Protein AF-A0A1I5PXJ2-F1 (afdb_monomer_lite)

Radius of gyration: 26.62 Å; chains: 1; bounding box: 70×43×69 Å

Foldseek 3Di:
DVVVVVVVCVVVVLLVVLLVLLVVLCVVVVHDSVQFASVVSSVLVVVLVVVVVPDDPVCVVVSSVVSSVVSVVRGHPDDDPDDDDPDDDDPDDDPDDDDDDPPPPDDD

Secondary structure (DSSP, 8-state):
-HHHHHHHHHHHHHHHHHHHHHHHHHHHTTS-GGGB-HHHHHHHHHHHHHHHTTS-GGGHHHHHHHHHHHGGGGBPPPPP--------PPPPPPSS------------

pLDDT: mean 88.97, std 10.82, range [47.06, 97.5]

Structure (mmCIF, N/CA/C/O backbone):
data_AF-A0A1I5PXJ2-F1
#
_entry.id   AF-A0A1I5PXJ2-F1
#
loop_
_atom_site.group_PDB
_atom_site.id
_atom_site.type_symbol
_atom_site.label_atom_id
_atom_site.label_alt_id
_atom_site.label_comp_id
_atom_site.label_asym_id
_atom_site.label_entity_id
_atom_site.label_seq_id
_atom_site.pdbx_PDB_ins_code
_atom_site.Cartn_x
_atom_site.Cartn_y
_atom_site.Cartn_z
_atom_site.occupancy
_atom_site.B_iso_or_equiv
_atom_site.auth_seq_id
_atom_site.auth_comp_id
_atom_site.auth_asym_id
_atom_site.auth_atom_id
_atom_site.pdbx_PDB_model_num
ATOM 1 N N . SER A 1 1 ? 0.646 29.861 -8.001 1.00 77.25 1 SER A N 1
ATOM 2 C CA . SER A 1 1 ? -0.508 28.944 -8.111 1.00 77.25 1 SER A CA 1
ATOM 3 C C . SER A 1 1 ? -0.117 27.644 -8.800 1.00 77.25 1 SER A C 1
ATOM 5 O O . SER A 1 1 ? -0.444 26.596 -8.269 1.00 77.25 1 SER A O 1
ATOM 7 N N . GLU A 1 2 ? 0.619 27.682 -9.915 1.00 86.31 2 GLU A N 1
ATOM 8 C CA . GLU A 1 2 ? 1.012 26.493 -10.696 1.00 86.31 2 GLU A CA 1
ATOM 9 C C . GLU A 1 2 ? 1.850 25.454 -9.922 1.00 86.31 2 GLU A C 1
ATOM 11 O O . GLU A 1 2 ? 1.515 24.272 -9.942 1.00 86.31 2 GLU A O 1
ATOM 16 N N . GLY A 1 3 ? 2.843 25.883 -9.131 1.00 92.94 3 GLY A N 1
ATOM 17 C CA . GLY A 1 3 ? 3.653 24.966 -8.308 1.00 92.94 3 GLY A CA 1
ATOM 18 C C . GLY A 1 3 ? 2.847 24.165 -7.273 1.00 92.94 3 GLY A C 1
ATOM 19 O O . GLY A 1 3 ? 3.102 22.983 -7.076 1.00 92.94 3 GLY A O 1
ATOM 20 N N . ILE A 1 4 ? 1.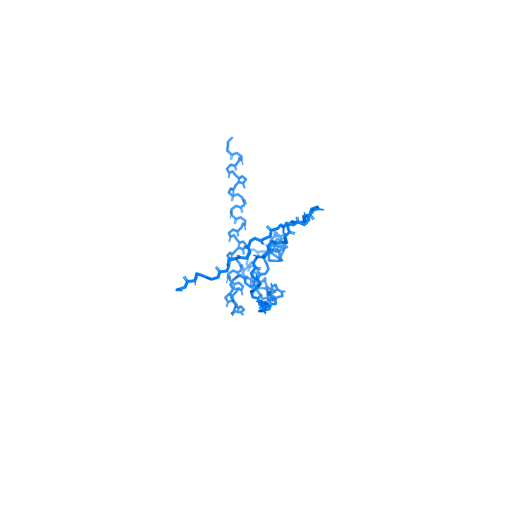799 24.759 -6.688 1.00 95.38 4 ILE A N 1
ATOM 21 C CA . ILE A 1 4 ? 0.916 24.067 -5.729 1.00 95.38 4 ILE A CA 1
ATOM 22 C C . ILE A 1 4 ? 0.171 22.920 -6.420 1.00 95.38 4 ILE A C 1
ATOM 24 O O . ILE A 1 4 ? 0.040 21.831 -5.864 1.00 95.38 4 ILE A O 1
ATOM 28 N N . TYR A 1 5 ? -0.307 23.144 -7.648 1.00 96.56 5 TYR A N 1
ATOM 29 C CA . TYR A 1 5 ? -0.953 22.089 -8.423 1.00 96.56 5 TYR A CA 1
ATOM 30 C C . TYR A 1 5 ? 0.034 20.981 -8.774 1.00 96.56 5 TYR A C 1
ATOM 32 O O . TYR A 1 5 ? -0.313 19.810 -8.645 1.00 96.56 5 TYR A O 1
ATOM 40 N N . GLN A 1 6 ? 1.259 21.328 -9.172 1.00 96.69 6 GLN A N 1
ATOM 41 C CA . GLN A 1 6 ? 2.295 20.343 -9.477 1.00 96.69 6 GLN A CA 1
ATOM 42 C C . GLN A 1 6 ? 2.608 19.452 -8.266 1.00 96.69 6 GLN A C 1
ATOM 44 O O . GLN A 1 6 ? 2.641 18.229 -8.403 1.00 96.69 6 GLN A O 1
ATOM 49 N N . GLU A 1 7 ? 2.783 20.040 -7.081 1.00 96.62 7 GLU A N 1
ATOM 50 C CA . GLU A 1 7 ? 3.014 19.292 -5.840 1.00 96.62 7 GLU A CA 1
ATOM 51 C C . GLU A 1 7 ? 1.838 18.365 -5.511 1.00 96.62 7 GLU A C 1
ATOM 53 O O . GLU A 1 7 ? 2.032 17.177 -5.235 1.00 96.62 7 GLU A O 1
ATOM 58 N N . LEU A 1 8 ? 0.605 18.874 -5.610 1.00 97.38 8 LEU A N 1
ATOM 59 C CA . LEU A 1 8 ? -0.599 18.087 -5.355 1.00 97.38 8 LEU A CA 1
ATOM 60 C C . LEU A 1 8 ? -0.720 16.905 -6.325 1.00 97.38 8 LEU A C 1
ATOM 62 O O . LEU A 1 8 ? -0.983 15.776 -5.903 1.00 97.38 8 LEU A O 1
ATOM 66 N N . TRP A 1 9 ? -0.490 17.141 -7.617 1.00 97.25 9 TRP A N 1
ATOM 67 C CA . TRP A 1 9 ? -0.491 16.091 -8.632 1.00 97.25 9 TRP A CA 1
ATOM 68 C C . TRP A 1 9 ? 0.623 15.076 -8.404 1.00 97.25 9 TRP A C 1
ATOM 70 O O . TRP A 1 9 ? 0.380 13.879 -8.557 1.00 97.25 9 TRP A O 1
ATOM 80 N N . GLY A 1 10 ? 1.811 15.512 -7.982 1.00 96.31 10 GLY A N 1
ATOM 81 C CA . GLY A 1 10 ? 2.911 14.620 -7.624 1.00 96.31 10 GLY A CA 1
ATOM 82 C C . GLY A 1 10 ? 2.534 13.668 -6.488 1.00 96.31 10 GLY A C 1
ATOM 83 O O . GLY A 1 10 ? 2.731 12.454 -6.601 1.00 96.31 10 GLY A O 1
ATOM 84 N N . ILE A 1 11 ? 1.909 14.192 -5.428 1.00 96.50 11 ILE A N 1
ATOM 85 C CA . ILE A 1 11 ? 1.444 13.396 -4.281 1.00 96.50 11 ILE A CA 1
ATOM 86 C C . ILE A 1 11 ? 0.346 12.415 -4.705 1.00 96.50 11 ILE A C 1
ATOM 88 O O . ILE A 1 11 ? 0.432 11.222 -4.400 1.00 96.50 11 ILE A O 1
ATOM 92 N N . LEU A 1 12 ? -0.672 12.891 -5.430 1.00 97.50 12 LEU A N 1
ATOM 93 C CA . LEU A 1 12 ? -1.788 12.057 -5.885 1.00 97.50 12 LEU A CA 1
ATOM 94 C C . LEU A 1 12 ? -1.317 10.940 -6.820 1.00 97.50 12 LEU A C 1
ATOM 96 O O . LEU A 1 12 ? -1.725 9.789 -6.669 1.00 97.50 12 LEU A O 1
ATOM 100 N N . THR A 1 13 ? -0.419 11.261 -7.750 1.00 96.81 13 THR A N 1
ATOM 101 C CA . THR A 1 13 ? 0.150 10.291 -8.691 1.00 96.81 13 THR A CA 1
ATOM 102 C C . THR A 1 13 ? 0.958 9.233 -7.949 1.00 96.81 13 THR A C 1
ATOM 104 O O . THR A 1 13 ? 0.729 8.041 -8.145 1.00 96.81 13 THR A O 1
ATOM 107 N N . SER A 1 14 ? 1.832 9.651 -7.029 1.00 96.06 14 SER A N 1
ATOM 108 C CA . SER A 1 14 ? 2.646 8.732 -6.224 1.00 96.06 14 SER A CA 1
ATOM 109 C C . SER A 1 14 ? 1.779 7.788 -5.388 1.00 96.06 14 SER A C 1
ATOM 111 O O . SER A 1 14 ? 1.994 6.576 -5.388 1.00 96.06 14 SER A O 1
ATOM 113 N N . TYR A 1 15 ? 0.745 8.319 -4.726 1.00 96.69 15 TYR A N 1
ATOM 114 C CA . TYR A 1 15 ? -0.212 7.512 -3.970 1.00 96.69 15 TYR A CA 1
ATOM 115 C C . TYR A 1 15 ? -0.916 6.479 -4.859 1.00 96.69 15 TYR A C 1
ATOM 117 O O . TYR A 1 15 ? -1.001 5.305 -4.491 1.00 96.69 15 TYR A O 1
ATOM 125 N N . ASN A 1 16 ? -1.391 6.898 -6.034 1.00 96.75 16 ASN A N 1
ATOM 126 C CA . ASN A 1 16 ? -2.103 6.022 -6.959 1.00 96.75 16 ASN A CA 1
ATOM 127 C C . ASN A 1 16 ? -1.205 4.910 -7.509 1.00 96.75 16 ASN A C 1
ATOM 129 O O . ASN A 1 16 ? -1.650 3.766 -7.574 1.00 96.75 16 ASN A O 1
ATOM 133 N N . ILE A 1 17 ? 0.058 5.209 -7.829 1.00 95.75 17 ILE A N 1
ATOM 134 C CA . ILE A 1 17 ? 1.042 4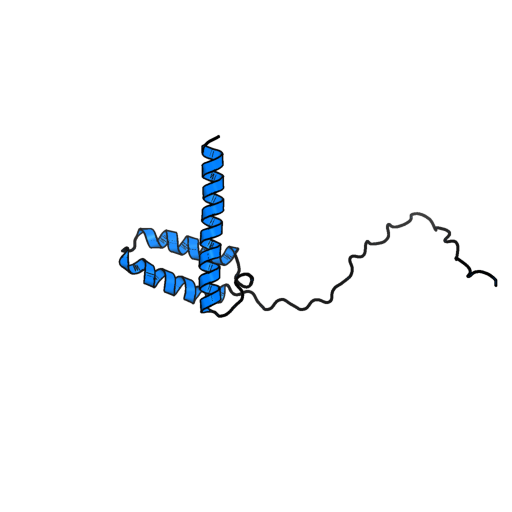.208 -8.268 1.00 95.75 17 ILE A CA 1
ATOM 135 C C . ILE A 1 17 ? 1.247 3.148 -7.183 1.00 95.75 17 ILE A C 1
ATOM 137 O O . ILE A 1 17 ? 1.116 1.954 -7.452 1.00 95.75 17 ILE A O 1
ATOM 141 N N . VAL A 1 18 ? 1.492 3.574 -5.939 1.00 96.06 18 VAL A N 1
ATOM 142 C CA . VAL A 1 18 ? 1.674 2.640 -4.818 1.00 96.06 18 VAL A CA 1
ATOM 143 C C . VAL A 1 18 ? 0.427 1.779 -4.625 1.00 96.06 18 VAL A C 1
ATOM 145 O O . VAL A 1 18 ? 0.531 0.565 -4.459 1.00 96.06 18 VAL A O 1
ATOM 148 N N . ARG A 1 19 ? -0.770 2.372 -4.693 1.00 96.62 19 ARG A N 1
ATOM 149 C CA . ARG A 1 19 ? -2.032 1.629 -4.557 1.00 96.62 19 ARG A CA 1
ATOM 150 C C . ARG A 1 19 ? -2.275 0.641 -5.691 1.00 96.62 19 ARG A C 1
ATOM 152 O O . ARG A 1 19 ? -2.781 -0.449 -5.422 1.00 96.62 19 ARG A O 1
ATOM 159 N N . LEU A 1 20 ? -1.914 0.996 -6.919 1.00 96.19 20 LEU A N 1
ATOM 160 C CA . LEU A 1 20 ? -2.026 0.117 -8.078 1.00 96.19 20 LEU A CA 1
ATOM 161 C C . LEU A 1 20 ? -1.114 -1.104 -7.926 1.00 96.19 20 LEU A C 1
ATOM 163 O O . LEU A 1 20 ? -1.577 -2.234 -8.088 1.00 96.19 20 LEU A O 1
ATOM 167 N N . GLU A 1 21 ? 0.142 -0.903 -7.525 1.00 95.12 21 GLU A N 1
ATOM 168 C CA . GLU A 1 21 ? 1.067 -2.018 -7.299 1.00 95.12 21 GLU A CA 1
ATOM 169 C C . GLU A 1 21 ? 0.664 -2.874 -6.096 1.00 95.12 21 GLU A C 1
ATOM 171 O O . GLU A 1 21 ? 0.693 -4.101 -6.176 1.00 95.12 21 GLU A O 1
ATOM 176 N N . MET A 1 22 ? 0.171 -2.270 -5.010 1.00 96.94 22 MET A N 1
ATOM 177 C CA . MET A 1 22 ? -0.412 -3.032 -3.901 1.00 96.94 22 MET A CA 1
ATOM 178 C C . MET A 1 22 ? -1.600 -3.891 -4.358 1.00 96.94 22 MET A C 1
ATOM 180 O O . MET A 1 22 ? -1.735 -5.026 -3.909 1.00 96.94 22 MET A O 1
ATOM 184 N N . ALA A 1 23 ? -2.460 -3.391 -5.250 1.00 96.62 23 ALA A N 1
ATOM 185 C CA . ALA A 1 23 ? -3.571 -4.174 -5.791 1.00 96.62 23 ALA A CA 1
ATOM 186 C C . ALA A 1 23 ? -3.081 -5.345 -6.663 1.00 96.62 23 ALA A C 1
ATOM 188 O O . ALA A 1 23 ? -3.638 -6.442 -6.581 1.00 96.62 23 ALA A O 1
ATOM 189 N N . ALA A 1 24 ? -2.015 -5.145 -7.444 1.00 95.44 24 ALA A N 1
ATOM 190 C CA . ALA A 1 24 ? -1.380 -6.210 -8.217 1.00 95.44 24 ALA A CA 1
ATOM 191 C C . ALA A 1 24 ? -0.766 -7.289 -7.307 1.00 95.44 24 ALA A C 1
ATOM 193 O O . ALA A 1 24 ? -1.066 -8.471 -7.474 1.00 95.44 24 ALA A O 1
ATOM 194 N N . MET A 1 25 ? -0.003 -6.884 -6.285 1.00 96.31 25 MET A N 1
ATOM 195 C CA . MET A 1 25 ? 0.541 -7.784 -5.257 1.00 96.31 25 MET A CA 1
ATOM 196 C C . MET A 1 25 ? -0.568 -8.562 -4.542 1.00 96.31 25 MET A C 1
ATOM 198 O O . MET A 1 25 ? -0.468 -9.767 -4.330 1.00 96.31 25 MET A O 1
ATOM 202 N N . ALA A 1 26 ? -1.653 -7.881 -4.179 1.00 96.31 26 ALA A N 1
ATOM 203 C CA . ALA A 1 26 ? -2.790 -8.487 -3.501 1.00 96.31 26 ALA A CA 1
ATOM 204 C C . ALA A 1 26 ? -3.475 -9.554 -4.363 1.00 96.31 26 ALA A C 1
ATOM 206 O O . ALA A 1 26 ? -3.805 -10.631 -3.861 1.00 96.31 26 ALA A O 1
ATOM 207 N N . LYS A 1 27 ? -3.629 -9.286 -5.665 1.00 95.75 27 LYS A N 1
ATOM 208 C CA . LYS A 1 27 ? -4.155 -10.251 -6.636 1.00 95.75 27 LYS A CA 1
ATOM 209 C C . LYS A 1 27 ? -3.256 -11.483 -6.752 1.00 95.75 27 LYS A C 1
ATOM 211 O O . LYS A 1 27 ? -3.765 -12.600 -6.770 1.00 95.75 27 LYS A O 1
ATOM 216 N N . GLU A 1 28 ? -1.943 -11.283 -6.798 1.00 95.38 28 GLU A N 1
ATOM 217 C CA . GLU A 1 28 ? -0.957 -12.362 -6.906 1.00 95.38 28 GLU A CA 1
ATOM 218 C C . GLU A 1 28 ? -0.935 -13.257 -5.658 1.00 95.38 28 GLU A C 1
ATOM 220 O O . GLU A 1 28 ? -0.992 -14.482 -5.764 1.00 95.38 28 GLU A O 1
ATOM 225 N N . HIS A 1 29 ? -0.974 -12.651 -4.468 1.00 95.56 29 HIS A N 1
ATOM 226 C CA . HIS A 1 29 ? -0.965 -13.370 -3.186 1.00 95.56 29 HIS A CA 1
ATOM 227 C C . HIS A 1 29 ? -2.358 -13.756 -2.668 1.00 95.56 29 HIS A C 1
ATOM 229 O O . HIS A 1 29 ? -2.471 -14.296 -1.569 1.00 95.56 29 HIS A O 1
ATOM 235 N N . LYS A 1 30 ? -3.421 -13.502 -3.444 1.00 95.62 30 LYS A N 1
ATOM 236 C CA . LYS A 1 30 ? -4.826 -13.804 -3.104 1.00 95.62 30 LYS A CA 1
ATOM 237 C C . LYS A 1 30 ? -5.264 -13.231 -1.747 1.00 95.62 30 LYS A C 1
ATOM 239 O O . LYS A 1 30 ? -5.975 -13.882 -0.981 1.00 95.62 30 LYS A O 1
ATOM 244 N N . VAL A 1 31 ? -4.847 -12.003 -1.449 1.00 95.31 31 VAL A N 1
ATOM 245 C CA . VAL A 1 31 ? -5.246 -11.256 -0.245 1.00 95.31 31 VAL A CA 1
ATOM 246 C C . VAL A 1 31 ? -6.040 -10.010 -0.623 1.00 95.31 31 VAL A C 1
ATOM 248 O O . VAL A 1 31 ? -5.988 -9.538 -1.752 1.00 95.31 31 VAL A O 1
ATOM 251 N N . GLU A 1 32 ? -6.783 -9.446 0.325 1.00 92.62 32 GLU A N 1
ATOM 252 C CA . GLU A 1 32 ? -7.437 -8.152 0.118 1.00 92.62 32 GLU A CA 1
ATOM 253 C C . GLU A 1 32 ? -6.371 -7.029 0.026 1.00 92.62 32 GLU A C 1
ATOM 255 O O . GLU A 1 32 ? -5.436 -7.024 0.829 1.00 92.62 32 GLU A O 1
ATOM 260 N N . PRO A 1 33 ? -6.494 -6.039 -0.883 1.00 88.31 33 PRO A N 1
ATOM 261 C CA . PRO A 1 33 ? -5.494 -4.972 -1.057 1.00 88.31 33 PRO A CA 1
ATOM 262 C C . PRO A 1 33 ? -5.184 -4.157 0.206 1.00 88.31 33 PRO A C 1
ATOM 264 O O . PRO A 1 33 ? -4.072 -3.663 0.386 1.00 88.31 33 PRO A O 1
ATOM 267 N N . LEU A 1 34 ? -6.149 -4.049 1.123 1.00 92.88 34 LEU A N 1
ATOM 268 C CA . LEU A 1 34 ? -5.989 -3.376 2.418 1.00 92.88 34 LEU A CA 1
ATOM 269 C C . LEU A 1 34 ? -5.169 -4.187 3.435 1.00 92.88 34 LEU A C 1
ATOM 271 O O . LEU A 1 34 ? -4.911 -3.722 4.546 1.00 92.88 34 LEU A O 1
ATOM 275 N N . ARG A 1 35 ? -4.763 -5.408 3.077 1.00 95.19 35 ARG A N 1
ATOM 276 C CA . ARG A 1 35 ? -3.975 -6.316 3.918 1.00 95.19 35 ARG A CA 1
ATOM 277 C C . ARG A 1 35 ? -2.481 -6.222 3.644 1.00 95.19 35 ARG A C 1
ATOM 279 O O . ARG A 1 35 ? -1.731 -6.964 4.263 1.00 95.19 35 ARG A O 1
ATOM 286 N N . ILE A 1 36 ? -2.044 -5.316 2.776 1.00 96.31 36 ILE A N 1
ATOM 287 C CA . ILE A 1 36 ? -0.631 -5.034 2.514 1.00 96.31 36 ILE A CA 1
ATOM 288 C C . ILE A 1 36 ? -0.250 -3.730 3.223 1.00 96.31 36 ILE A C 1
ATOM 290 O O . ILE A 1 36 ? -1.004 -2.756 3.202 1.00 96.31 36 ILE A O 1
ATOM 294 N N . SER A 1 37 ? 0.914 -3.705 3.877 1.00 96.44 37 SER A N 1
ATOM 295 C CA . SER A 1 37 ? 1.440 -2.494 4.517 1.00 96.44 37 SER A CA 1
ATOM 296 C C . SER A 1 37 ? 1.763 -1.423 3.474 1.00 96.44 37 SER A C 1
ATOM 298 O O . SER A 1 37 ? 2.650 -1.620 2.647 1.00 96.44 37 SER A O 1
ATOM 300 N N . PHE A 1 38 ? 1.086 -0.273 3.544 1.00 96.50 38 PHE A N 1
ATOM 301 C CA . PHE A 1 38 ? 1.321 0.842 2.620 1.00 96.50 38 PHE A CA 1
ATOM 302 C C . PHE A 1 38 ? 2.752 1.388 2.717 1.00 96.50 38 PHE A C 1
ATOM 304 O O . PHE A 1 38 ? 3.410 1.541 1.696 1.00 96.50 38 PHE A O 1
ATOM 311 N N . LEU A 1 39 ? 3.257 1.638 3.932 1.00 96.88 39 LEU A N 1
ATOM 312 C CA . LEU A 1 39 ? 4.602 2.196 4.128 1.00 96.88 39 LEU A CA 1
ATOM 313 C C . LEU A 1 39 ? 5.692 1.259 3.604 1.00 96.88 39 LEU A C 1
ATOM 315 O O . LEU A 1 39 ? 6.589 1.694 2.893 1.00 96.88 39 LEU A O 1
ATOM 319 N N . ASN A 1 40 ? 5.593 -0.039 3.899 1.00 96.81 40 ASN A N 1
ATOM 320 C CA . ASN A 1 40 ? 6.613 -0.976 3.435 1.00 96.81 40 ASN A CA 1
ATOM 321 C C . ASN A 1 40 ? 6.516 -1.218 1.918 1.00 96.81 40 ASN A C 1
ATOM 323 O O . ASN A 1 40 ? 7.535 -1.473 1.285 1.00 96.81 40 ASN A O 1
ATOM 327 N N . ALA A 1 41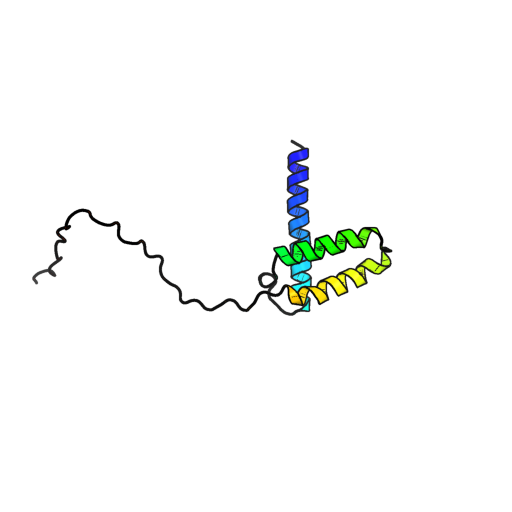 ? 5.316 -1.127 1.329 1.00 96.56 41 ALA A N 1
ATOM 328 C CA . ALA A 1 41 ? 5.144 -1.162 -0.124 1.00 96.56 41 ALA A CA 1
ATOM 329 C C . ALA A 1 41 ? 5.743 0.081 -0.793 1.00 96.56 41 ALA A C 1
ATOM 331 O O . ALA A 1 41 ? 6.431 -0.057 -1.798 1.00 96.56 41 ALA A O 1
ATOM 332 N N . LEU A 1 42 ? 5.544 1.269 -0.212 1.00 96.69 42 LEU A N 1
ATOM 333 C CA . LEU A 1 42 ? 6.160 2.510 -0.679 1.00 96.69 42 LEU A CA 1
ATOM 334 C C . LEU A 1 42 ? 7.688 2.394 -0.712 1.00 96.69 42 LEU A C 1
ATOM 336 O O . LEU A 1 42 ? 8.275 2.670 -1.752 1.00 96.69 42 LEU A O 1
ATOM 340 N N . TYR A 1 43 ? 8.319 1.941 0.377 1.00 96.12 43 TYR A N 1
ATOM 341 C CA . TYR A 1 43 ? 9.776 1.760 0.410 1.00 96.12 43 TYR A CA 1
ATOM 342 C C . TYR A 1 43 ? 10.258 0.735 -0.617 1.00 96.12 43 TYR A C 1
ATOM 344 O O . TYR A 1 43 ? 11.210 0.994 -1.341 1.00 96.12 43 TYR A O 1
ATOM 352 N N . LEU A 1 44 ? 9.554 -0.393 -0.748 1.00 95.38 44 LEU A N 1
ATOM 353 C CA . LEU A 1 44 ? 9.902 -1.416 -1.731 1.00 95.38 44 LEU A CA 1
ATOM 354 C C . LEU A 1 44 ? 9.829 -0.890 -3.179 1.00 95.38 44 LEU A C 1
ATOM 356 O O . LEU A 1 44 ? 10.699 -1.200 -3.986 1.00 95.38 44 LEU A O 1
ATOM 360 N N . ILE A 1 45 ? 8.808 -0.095 -3.509 1.00 94.25 45 ILE A N 1
ATOM 361 C CA . ILE A 1 45 ? 8.649 0.518 -4.839 1.00 94.25 45 ILE A CA 1
ATOM 362 C C . ILE A 1 45 ? 9.701 1.609 -5.068 1.00 94.25 45 ILE A C 1
ATOM 364 O O . ILE A 1 45 ? 10.254 1.712 -6.160 1.00 94.25 45 ILE A O 1
ATOM 368 N N . GLN A 1 46 ? 9.995 2.412 -4.044 1.00 94.19 46 GLN A N 1
ATOM 369 C CA . GLN A 1 46 ? 11.022 3.448 -4.111 1.00 94.19 46 GLN A CA 1
ATOM 370 C C . GLN A 1 46 ? 12.405 2.849 -4.386 1.00 94.19 46 GLN A C 1
ATOM 372 O O . GLN A 1 46 ? 13.103 3.336 -5.275 1.00 94.19 46 GLN A O 1
ATOM 377 N N . ASP A 1 47 ? 12.772 1.777 -3.678 1.00 92.31 47 ASP A N 1
ATOM 378 C CA . ASP A 1 47 ? 14.020 1.048 -3.918 1.00 92.31 47 ASP A CA 1
ATOM 379 C C . ASP A 1 47 ? 14.095 0.569 -5.373 1.00 92.31 47 ASP A C 1
ATOM 381 O O . ASP A 1 47 ? 15.112 0.746 -6.044 1.00 92.31 47 ASP A O 1
ATOM 385 N N . GLU A 1 48 ? 12.999 0.022 -5.901 1.00 91.88 48 GLU A N 1
ATOM 386 C CA . GLU A 1 48 ? 12.943 -0.447 -7.284 1.00 91.88 48 GLU A CA 1
ATOM 387 C C . GLU A 1 48 ? 13.153 0.684 -8.297 1.00 91.88 48 GLU A C 1
ATOM 389 O O . GLU A 1 48 ? 13.866 0.498 -9.281 1.00 91.88 48 GLU A O 1
ATOM 394 N N . PHE A 1 49 ? 12.603 1.875 -8.047 1.00 89.19 49 PHE A N 1
ATOM 395 C CA . PHE A 1 49 ? 12.824 3.047 -8.901 1.00 89.19 49 PHE A CA 1
ATOM 396 C C . PHE A 1 49 ? 14.275 3.524 -8.892 1.00 89.19 49 PHE A C 1
ATOM 398 O O . PHE A 1 49 ? 14.798 3.884 -9.949 1.00 89.19 49 PHE A O 1
ATOM 405 N N . ILE A 1 50 ? 14.942 3.484 -7.736 1.00 90.56 50 ILE A N 1
ATOM 406 C CA . ILE A 1 50 ? 16.366 3.828 -7.633 1.00 90.56 50 ILE A CA 1
ATOM 407 C C . ILE A 1 50 ? 17.184 2.894 -8.534 1.00 90.56 50 ILE A C 1
ATOM 409 O O . ILE A 1 50 ? 17.981 3.360 -9.354 1.00 90.56 50 ILE A O 1
ATOM 413 N N . TRP A 1 51 ? 16.929 1.585 -8.457 1.00 87.12 51 TRP A N 1
ATOM 414 C CA . TRP A 1 51 ? 17.637 0.592 -9.267 1.00 87.12 51 TRP A CA 1
ATOM 415 C C . TRP A 1 51 ? 17.217 0.563 -10.740 1.00 87.12 51 TRP A C 1
ATOM 417 O O . TRP A 1 51 ? 18.013 0.148 -11.583 1.00 87.12 51 TRP A O 1
ATOM 427 N N . ALA A 1 52 ? 15.996 0.986 -11.071 1.00 87.12 52 ALA A N 1
ATOM 428 C CA . ALA A 1 52 ? 15.481 0.981 -12.439 1.00 87.12 52 ALA A CA 1
ATOM 429 C C . ALA A 1 52 ? 16.258 1.924 -13.369 1.00 87.12 52 ALA A C 1
ATOM 431 O O . ALA A 1 52 ? 16.391 1.622 -14.553 1.00 87.12 52 ALA A O 1
ATOM 432 N N . SER A 1 53 ? 16.816 3.017 -12.838 1.00 83.00 53 SER A N 1
ATOM 433 C CA . SER A 1 53 ? 17.576 4.012 -13.612 1.00 83.00 53 SER A CA 1
ATOM 434 C C . SER A 1 53 ? 18.782 3.434 -14.369 1.00 83.00 53 SER A C 1
ATOM 436 O O . SER A 1 53 ? 19.123 3.924 -15.442 1.00 83.00 53 SER A O 1
ATOM 438 N N . GLY A 1 54 ? 19.403 2.374 -13.842 1.00 84.75 54 GLY A N 1
ATOM 439 C CA . GLY A 1 54 ? 20.567 1.718 -14.446 1.00 84.75 54 GLY A CA 1
ATOM 440 C C . GLY A 1 54 ? 20.251 0.474 -15.282 1.00 84.75 54 GLY A C 1
ATOM 441 O O . GLY A 1 54 ? 21.175 -0.174 -15.771 1.00 84.75 54 GLY A O 1
ATOM 442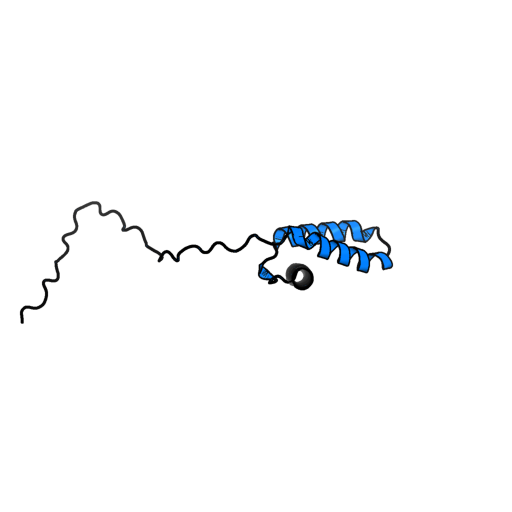 N N . ARG A 1 55 ? 18.976 0.084 -15.419 1.00 86.44 55 ARG A N 1
ATOM 443 C CA . ARG A 1 55 ? 18.579 -1.159 -16.104 1.00 86.44 55 ARG A CA 1
ATOM 444 C C . ARG A 1 55 ? 18.115 -0.893 -17.531 1.00 86.44 55 ARG A C 1
ATOM 446 O O . ARG A 1 55 ? 17.583 0.166 -17.848 1.00 86.44 55 ARG A O 1
ATOM 453 N N . SER A 1 56 ? 18.263 -1.897 -18.396 1.00 89.19 56 SER A N 1
ATOM 454 C CA . SER A 1 56 ? 17.664 -1.838 -19.729 1.00 89.19 56 SER A CA 1
ATOM 455 C C . SER A 1 56 ? 16.128 -1.863 -19.624 1.00 89.19 56 SER A C 1
ATOM 457 O O . SER A 1 56 ? 15.584 -2.558 -18.758 1.00 89.19 56 SER A O 1
ATOM 459 N N . PRO A 1 57 ? 15.395 -1.176 -20.520 1.00 87.00 57 PRO A N 1
ATOM 460 C CA . PRO A 1 57 ? 13.929 -1.175 -20.499 1.00 87.00 57 PRO A CA 1
ATOM 461 C C . PRO A 1 57 ? 13.305 -2.581 -20.557 1.00 87.00 57 PRO A C 1
ATOM 463 O O . PRO A 1 57 ? 12.256 -2.823 -19.966 1.00 87.00 57 PRO A O 1
ATOM 466 N N . GLY A 1 58 ? 13.978 -3.539 -21.208 1.00 90.88 58 GLY A N 1
ATOM 467 C CA . GLY A 1 58 ? 13.537 -4.936 -21.284 1.00 90.88 58 GLY A CA 1
ATOM 468 C C . GLY A 1 58 ? 13.577 -5.693 -19.950 1.00 90.88 58 GLY A C 1
ATOM 469 O O . GLY A 1 58 ? 12.901 -6.709 -19.809 1.00 90.88 58 GLY A O 1
ATOM 470 N N . ALA A 1 59 ? 14.321 -5.203 -18.954 1.00 89.69 59 ALA A N 1
ATOM 471 C CA . ALA A 1 59 ? 14.389 -5.813 -17.627 1.00 89.69 59 ALA A CA 1
ATOM 472 C C . ALA A 1 59 ? 13.226 -5.396 -16.706 1.00 89.69 59 ALA A C 1
ATOM 474 O O . ALA A 1 59 ? 12.973 -6.068 -15.704 1.00 89.69 59 ALA A O 1
ATOM 475 N N . VAL A 1 60 ? 12.500 -4.321 -17.039 1.00 89.56 60 VAL A N 1
ATOM 476 C CA . VAL A 1 60 ? 11.426 -3.752 -16.203 1.00 89.56 60 VAL A CA 1
ATOM 477 C C . VAL A 1 60 ? 10.291 -4.749 -15.922 1.00 89.56 60 VAL A C 1
ATOM 479 O O . VAL A 1 60 ? 9.901 -4.872 -14.762 1.00 89.56 60 VAL A O 1
ATOM 482 N N . PRO A 1 61 ? 9.770 -5.523 -16.896 1.00 92.25 61 PRO A N 1
ATOM 483 C CA . PRO A 1 61 ? 8.701 -6.481 -16.609 1.00 92.25 61 PRO A CA 1
ATOM 484 C C . PRO A 1 61 ? 9.123 -7.566 -15.610 1.00 92.25 61 PRO A C 1
ATOM 486 O O . PRO A 1 61 ? 8.350 -7.929 -14.725 1.00 92.25 61 PRO A O 1
ATOM 489 N N . ASN A 1 62 ? 10.361 -8.059 -15.722 1.00 93.50 62 ASN A N 1
ATOM 490 C CA . ASN A 1 62 ? 10.892 -9.064 -14.802 1.00 93.50 62 ASN A CA 1
ATOM 491 C C . ASN A 1 62 ? 11.112 -8.474 -13.402 1.00 93.50 62 ASN A C 1
ATOM 493 O O . ASN A 1 62 ? 10.738 -9.073 -12.399 1.00 93.50 62 ASN A O 1
ATOM 497 N N . ALA A 1 63 ? 11.635 -7.251 -13.343 1.00 92.25 63 ALA A N 1
ATOM 498 C CA . ALA A 1 63 ? 11.795 -6.498 -12.110 1.00 92.25 63 ALA A CA 1
ATOM 499 C C . ALA A 1 63 ? 10.465 -6.295 -11.364 1.00 92.25 63 ALA A C 1
ATOM 501 O O . ALA A 1 63 ? 10.371 -6.585 -10.175 1.00 92.25 63 ALA A O 1
ATOM 502 N N . LEU A 1 64 ? 9.405 -5.893 -12.074 1.00 92.44 64 LEU A N 1
ATOM 503 C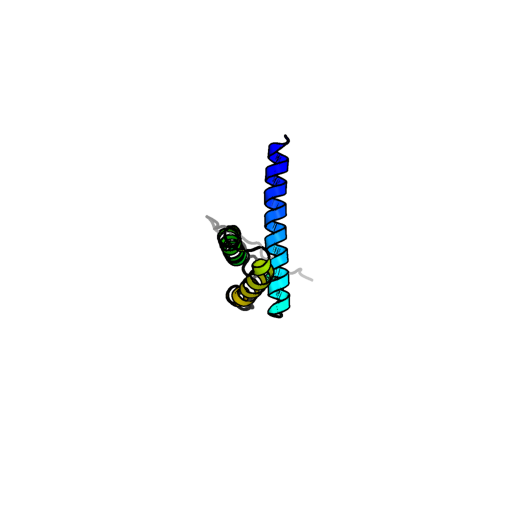 CA . LEU A 1 64 ? 8.062 -5.757 -11.500 1.00 92.44 64 LEU A CA 1
ATOM 504 C C . LEU A 1 64 ? 7.494 -7.095 -11.021 1.00 92.44 64 LEU A C 1
ATOM 506 O O . LEU A 1 64 ? 6.798 -7.140 -10.009 1.0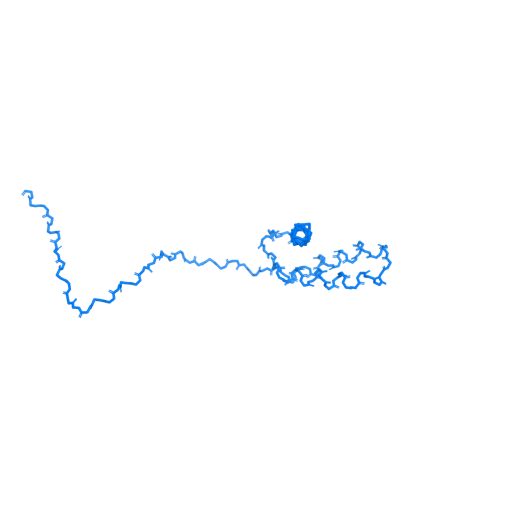0 92.44 64 LEU A O 1
ATOM 510 N N . LYS A 1 65 ? 7.793 -8.198 -11.715 1.00 94.31 65 LYS A N 1
ATOM 511 C CA . LYS A 1 65 ? 7.411 -9.534 -11.251 1.00 94.31 65 LYS A CA 1
ATOM 512 C C . LYS A 1 65 ? 8.099 -9.867 -9.923 1.00 94.31 65 LYS A C 1
ATOM 514 O O . LYS A 1 65 ? 7.419 -10.188 -8.953 1.00 94.31 65 LYS A O 1
ATOM 519 N N . MET A 1 66 ? 9.417 -9.684 -9.841 1.00 93.69 66 MET A N 1
ATOM 520 C CA . MET A 1 66 ? 10.180 -9.899 -8.605 1.00 93.69 66 MET A CA 1
ATOM 521 C C . MET A 1 66 ? 9.714 -8.987 -7.462 1.00 93.69 66 MET A C 1
ATOM 523 O O . MET A 1 66 ? 9.607 -9.422 -6.316 1.00 93.69 66 MET A O 1
ATOM 527 N N . LEU A 1 67 ? 9.400 -7.724 -7.762 1.00 94.69 67 LEU A N 1
ATOM 528 C CA . LEU A 1 67 ? 8.829 -6.770 -6.813 1.00 94.69 67 LEU A CA 1
ATOM 529 C C . LEU A 1 67 ? 7.540 -7.319 -6.188 1.00 94.69 67 LEU A C 1
ATOM 531 O O . LEU A 1 67 ? 7.363 -7.270 -4.968 1.00 94.69 67 LEU A O 1
ATOM 535 N N . ARG A 1 68 ? 6.644 -7.860 -7.021 1.00 94.94 68 ARG A N 1
ATOM 536 C CA . ARG A 1 68 ? 5.350 -8.376 -6.571 1.00 94.94 68 ARG A CA 1
ATOM 537 C C . ARG A 1 68 ? 5.480 -9.686 -5.806 1.00 94.94 68 ARG A C 1
ATOM 539 O O . ARG A 1 68 ? 4.835 -9.835 -4.766 1.00 94.94 68 ARG A O 1
ATOM 546 N N . GLU A 1 69 ? 6.383 -10.567 -6.225 1.00 94.94 69 GLU A N 1
ATOM 547 C CA . GLU A 1 69 ? 6.762 -11.772 -5.479 1.00 94.94 69 GLU A CA 1
ATOM 548 C C . GLU A 1 69 ? 7.286 -11.406 -4.075 1.00 94.94 69 GLU A C 1
ATOM 550 O O . GLU A 1 69 ? 6.791 -11.915 -3.062 1.00 94.94 69 GLU A O 1
ATOM 555 N N . ASN A 1 70 ? 8.200 -10.430 -3.992 1.00 93.88 70 ASN A N 1
ATOM 556 C CA . ASN A 1 70 ? 8.730 -9.893 -2.732 1.00 93.88 70 ASN A CA 1
ATOM 557 C C . ASN A 1 70 ? 7.656 -9.223 -1.862 1.00 93.88 70 ASN A C 1
ATOM 559 O O . ASN A 1 70 ? 7.787 -9.187 -0.635 1.00 93.88 70 ASN A O 1
ATOM 563 N N . GLY A 1 71 ? 6.569 -8.740 -2.469 1.00 92.31 71 GLY A N 1
ATOM 564 C CA . GLY A 1 71 ? 5.413 -8.153 -1.792 1.00 92.31 71 GLY A CA 1
ATOM 565 C C . GLY A 1 71 ? 4.767 -9.063 -0.740 1.00 92.31 71 GLY A C 1
ATOM 566 O O . GLY A 1 71 ? 4.147 -8.564 0.201 1.00 92.31 71 GLY A O 1
ATOM 567 N N . LYS A 1 72 ? 4.984 -10.387 -0.805 1.00 94.00 72 LYS A N 1
ATOM 568 C CA . LYS A 1 72 ? 4.489 -11.358 0.190 1.00 94.00 72 LYS A CA 1
ATOM 569 C C . LYS A 1 72 ? 4.873 -10.997 1.628 1.00 94.00 72 LYS A C 1
ATOM 571 O O . LYS A 1 72 ? 4.074 -11.173 2.546 1.00 94.00 72 LYS A O 1
ATOM 576 N N . ARG A 1 73 ? 6.081 -10.456 1.835 1.00 95.12 73 ARG A N 1
ATOM 577 C CA . ARG A 1 73 ? 6.594 -10.068 3.166 1.00 95.12 73 ARG A CA 1
ATOM 578 C C . ARG A 1 73 ? 5.863 -8.869 3.777 1.00 95.12 73 ARG A C 1
ATOM 580 O O . ARG A 1 73 ? 6.004 -8.595 4.963 1.00 95.12 73 ARG A O 1
ATOM 587 N N . LEU A 1 74 ? 5.105 -8.140 2.960 1.00 96.38 74 LEU A N 1
ATOM 588 C CA . LEU A 1 74 ? 4.393 -6.925 3.346 1.00 96.38 74 LEU A CA 1
ATOM 589 C C . LEU A 1 74 ? 2.956 -7.208 3.802 1.00 96.38 74 LEU A C 1
ATOM 591 O O . LEU A 1 74 ? 2.260 -6.285 4.237 1.00 96.38 74 LEU A O 1
ATOM 595 N N . ILE A 1 75 ? 2.502 -8.461 3.685 1.00 96.38 75 ILE A N 1
ATOM 596 C CA . ILE A 1 75 ? 1.168 -8.882 4.102 1.00 96.38 75 ILE A CA 1
ATOM 597 C C . ILE A 1 75 ? 1.068 -8.767 5.623 1.00 96.38 75 ILE A C 1
ATOM 599 O O . ILE A 1 75 ? 1.826 -9.367 6.383 1.00 96.38 75 ILE A O 1
ATOM 603 N N . LEU A 1 76 ? 0.095 -7.982 6.069 1.00 95.81 76 LEU A N 1
ATOM 604 C CA . LEU A 1 76 ? -0.174 -7.734 7.472 1.00 95.81 76 LEU A CA 1
ATOM 605 C C . LEU A 1 76 ? -0.705 -9.004 8.151 1.00 95.81 76 LEU A C 1
ATOM 607 O O . LEU A 1 76 ? -1.498 -9.745 7.560 1.00 95.81 76 LEU A O 1
ATOM 611 N N . PRO A 1 77 ? -0.385 -9.222 9.437 1.00 93.94 77 PRO A N 1
ATOM 612 C CA . PRO A 1 77 ? -0.956 -10.319 10.206 1.00 93.94 77 PRO A CA 1
ATOM 613 C C . PRO A 1 77 ? -2.477 -10.189 10.294 1.00 93.94 77 PRO A C 1
ATOM 615 O O . PRO A 1 77 ? -3.042 -9.091 10.174 1.00 93.94 77 PRO A O 1
ATOM 618 N N . ASN A 1 78 ? -3.162 -11.320 10.472 1.00 91.06 78 ASN A N 1
ATOM 619 C CA . ASN A 1 78 ? -4.621 -11.365 10.569 1.00 91.06 78 ASN A CA 1
ATOM 620 C C . ASN A 1 78 ? -5.139 -10.363 11.601 1.00 91.06 78 ASN A C 1
ATOM 622 O O . ASN A 1 78 ? -4.626 -10.267 12.718 1.00 91.06 78 ASN A O 1
ATOM 626 N N . LYS A 1 79 ? -6.160 -9.589 11.212 1.00 87.38 79 LYS A N 1
ATOM 627 C CA . LYS A 1 79 ? -6.759 -8.588 12.096 1.00 87.38 79 LYS A CA 1
ATOM 628 C C . LYS A 1 79 ? -7.285 -9.299 13.340 1.00 87.38 79 LYS A C 1
ATOM 630 O O . LYS A 1 79 ? -8.176 -10.143 13.258 1.00 87.38 79 LYS A O 1
ATOM 635 N N . ARG A 1 80 ? -6.737 -8.949 14.505 1.00 89.56 80 ARG A N 1
ATOM 636 C CA . ARG A 1 80 ? -7.174 -9.527 15.778 1.00 89.56 80 ARG A CA 1
ATOM 637 C C . ARG A 1 80 ? -8.652 -9.202 16.002 1.00 89.56 80 ARG A C 1
ATOM 639 O O . ARG A 1 80 ? -9.033 -8.031 15.998 1.00 89.56 80 ARG A O 1
ATOM 646 N N . LYS A 1 81 ? -9.469 -10.227 16.262 1.00 89.75 81 LYS A N 1
ATOM 647 C CA . LYS A 1 81 ? -10.859 -10.069 16.713 1.00 89.75 81 LYS A CA 1
ATOM 648 C C . LYS A 1 81 ? -10.851 -9.524 18.146 1.00 89.75 81 LYS A C 1
ATOM 650 O O . LYS A 1 81 ? -10.815 -10.283 19.110 1.00 89.75 81 LYS A O 1
ATOM 655 N N . ARG A 1 82 ? -10.783 -8.199 18.300 1.00 87.56 82 ARG A N 1
ATOM 656 C CA . ARG A 1 82 ? -10.980 -7.545 19.601 1.00 87.56 82 ARG A CA 1
ATOM 657 C C . ARG A 1 82 ? -12.478 -7.463 19.873 1.00 87.56 82 ARG A C 1
ATOM 659 O O . ARG A 1 82 ? -13.239 -7.120 18.972 1.00 87.56 82 ARG A O 1
ATOM 666 N N . LYS A 1 83 ? -12.890 -7.767 21.106 1.00 90.12 83 LYS A N 1
ATOM 667 C CA . LYS A 1 83 ? -14.259 -7.484 21.545 1.00 90.12 83 LYS A CA 1
ATOM 668 C C . LYS A 1 83 ? -14.516 -5.984 21.378 1.00 90.12 83 LYS A C 1
ATOM 670 O O . LYS A 1 83 ? -13.625 -5.176 21.645 1.00 90.12 83 LYS A O 1
ATOM 675 N N . ALA A 1 84 ? -15.705 -5.624 20.905 1.00 87.56 84 ALA A N 1
ATOM 676 C CA . ALA A 1 84 ? -16.118 -4.232 20.879 1.00 87.56 84 ALA A CA 1
ATOM 677 C C . ALA A 1 84 ? -16.290 -3.767 22.330 1.00 87.56 84 ALA A C 1
ATOM 679 O O . ALA A 1 84 ? -17.153 -4.271 23.044 1.00 87.56 84 ALA A O 1
ATOM 680 N N . TYR A 1 85 ? -15.443 -2.842 22.772 1.00 84.62 85 TYR A N 1
ATOM 681 C CA . TYR A 1 85 ? -15.635 -2.150 24.039 1.00 84.62 85 TYR A CA 1
ATOM 682 C C . TYR A 1 85 ? -16.395 -0.857 23.736 1.00 84.62 85 TYR A C 1
ATOM 684 O O . TYR A 1 85 ? -15.903 -0.060 22.929 1.00 84.62 85 TYR A O 1
ATOM 692 N N . PRO A 1 86 ? -17.592 -0.640 24.310 1.00 88.38 86 PRO A N 1
ATOM 693 C CA . PRO A 1 86 ? -18.297 0.617 24.122 1.00 88.38 86 PRO A CA 1
ATOM 694 C C . PRO A 1 86 ? -17.416 1.762 24.623 1.00 88.38 86 PRO A C 1
ATOM 696 O O . PRO A 1 86 ? -16.735 1.634 25.643 1.00 88.38 86 PRO A O 1
ATOM 699 N N . ARG A 1 87 ? -17.410 2.887 23.897 1.00 85.62 87 ARG A N 1
ATOM 700 C CA . ARG A 1 87 ? -16.721 4.095 24.359 1.00 85.62 87 ARG A CA 1
ATOM 701 C C . ARG A 1 87 ? -17.350 4.519 25.683 1.00 85.62 87 ARG A C 1
ATOM 703 O O . ARG A 1 87 ? -18.493 4.961 25.705 1.00 85.62 87 ARG A O 1
ATOM 710 N N . ALA A 1 88 ? -16.599 4.376 26.767 1.00 86.62 88 ALA A N 1
ATOM 711 C CA . ALA A 1 88 ? -16.975 4.860 28.083 1.00 86.62 88 ALA A CA 1
ATOM 712 C C . ALA A 1 88 ? -16.116 6.078 28.414 1.00 86.62 88 ALA A C 1
ATOM 714 O O . ALA A 1 88 ? -14.896 6.056 28.253 1.00 86.62 88 ALA A O 1
ATOM 715 N N . VAL A 1 89 ? -16.757 7.148 28.871 1.00 84.94 89 VAL A N 1
ATOM 716 C CA . VAL A 1 89 ? -16.051 8.288 29.454 1.00 84.94 89 VAL A CA 1
ATOM 717 C C . VAL A 1 89 ? -15.892 7.990 30.936 1.00 84.94 89 VAL A C 1
ATOM 719 O O . VAL A 1 89 ? -16.875 7.674 31.610 1.00 84.94 89 VAL A O 1
ATOM 722 N N . LEU A 1 90 ? -14.665 8.079 31.449 1.00 86.81 90 LEU A N 1
ATOM 723 C CA . LEU A 1 90 ? -14.444 8.013 32.888 1.00 86.81 90 LEU A CA 1
ATOM 724 C C . LEU A 1 90 ? -15.278 9.116 33.550 1.00 86.81 90 LEU A C 1
ATOM 726 O O . LEU A 1 90 ? -15.195 10.282 33.154 1.00 86.81 90 LEU A O 1
ATOM 730 N N . LYS A 1 91 ? -16.100 8.759 34.543 1.00 82.38 91 LYS A N 1
ATOM 731 C CA . LYS A 1 91 ? -16.883 9.751 35.285 1.00 82.38 91 LYS A CA 1
ATOM 732 C C . LYS A 1 91 ? -15.919 10.797 35.850 1.00 82.38 91 LYS A C 1
ATOM 734 O O . LYS A 1 91 ? -14.940 10.437 36.499 1.00 82.38 91 LYS A O 1
ATOM 739 N N . ARG A 1 92 ? -16.193 12.085 35.610 1.00 84.06 92 ARG A N 1
ATOM 740 C CA . ARG A 1 92 ? -15.391 13.162 36.206 1.00 84.06 92 ARG A CA 1
ATOM 741 C C . ARG A 1 92 ? -15.402 13.002 37.732 1.00 84.06 92 ARG A C 1
ATOM 743 O O . ARG A 1 92 ? -16.489 12.809 38.289 1.00 84.06 92 ARG A O 1
ATOM 750 N N . PRO A 1 93 ? -14.239 13.064 38.404 1.00 83.31 93 PRO A N 1
ATOM 751 C CA . PRO A 1 93 ? -14.198 12.981 39.854 1.00 83.31 93 PRO A CA 1
ATOM 752 C C . PRO A 1 93 ? -14.997 14.150 40.437 1.00 83.31 93 PRO A C 1
ATOM 754 O O . PRO A 1 93 ? -14.791 15.307 40.070 1.00 83.31 93 PRO A O 1
ATOM 757 N N . ALA A 1 94 ? -15.948 13.842 41.315 1.00 81.31 94 ALA A N 1
ATOM 758 C CA . ALA A 1 94 ? -16.671 14.857 42.065 1.00 81.31 94 ALA A CA 1
ATOM 759 C C . ALA A 1 94 ? -15.878 15.166 43.337 1.00 81.31 94 ALA A C 1
ATOM 761 O O . ALA A 1 94 ? -15.533 14.251 44.079 1.00 81.31 94 ALA A O 1
ATOM 762 N N . LYS A 1 95 ? -15.605 16.449 43.599 1.00 85.31 95 LYS A N 1
ATOM 763 C CA . LYS A 1 95 ? -14.914 16.890 44.824 1.00 85.31 95 LYS A CA 1
ATOM 764 C C . LYS A 1 95 ? -15.730 16.601 46.095 1.00 85.31 95 LYS A C 1
ATOM 766 O O . LYS A 1 95 ? -15.156 16.426 47.161 1.00 85.31 95 LYS A O 1
ATOM 771 N N . TYR A 1 96 ? -17.057 16.539 45.971 1.00 84.75 96 TYR A N 1
ATOM 772 C CA . TYR A 1 96 ? -17.991 16.349 47.081 1.00 84.75 96 TYR A CA 1
ATOM 773 C C . TYR A 1 96 ? -19.085 15.322 46.729 1.00 84.75 96 TYR A C 1
ATOM 775 O O . TYR A 1 96 ? -19.375 15.131 45.540 1.00 84.75 96 TYR A O 1
ATOM 783 N N . PRO A 1 97 ? -19.717 14.672 47.730 1.00 79.75 97 PRO A N 1
ATOM 784 C CA . PRO A 1 97 ? -20.813 13.731 47.509 1.00 79.75 97 PRO A CA 1
ATOM 785 C C . PRO A 1 97 ? -21.970 14.389 46.747 1.00 79.75 97 PRO A C 1
ATOM 787 O O . PRO A 1 97 ? -22.431 15.470 47.106 1.00 79.75 97 PRO A O 1
ATOM 790 N N . THR A 1 98 ? -22.468 13.728 45.702 1.00 73.56 98 THR A N 1
ATOM 791 C CA . THR A 1 98 ? -23.656 14.182 44.963 1.00 73.56 98 THR A CA 1
ATOM 792 C C . THR A 1 98 ? -24.869 13.380 45.415 1.00 73.56 98 THR A C 1
ATOM 794 O O . THR A 1 98 ? -24.888 12.153 45.320 1.00 73.56 98 THR A O 1
ATOM 797 N N . ARG A 1 99 ? -25.902 14.068 45.914 1.00 72.94 99 ARG A N 1
ATOM 798 C CA . ARG A 1 99 ? -27.170 13.443 46.304 1.00 72.94 99 ARG A CA 1
ATOM 799 C C . ARG A 1 99 ? -27.930 13.031 45.042 1.00 72.94 99 ARG A C 1
ATOM 801 O O . ARG A 1 99 ? -28.495 13.874 44.352 1.00 72.94 99 ARG A O 1
ATOM 808 N N . THR A 1 100 ? -27.942 11.742 44.726 1.00 71.12 100 THR A N 1
ATOM 809 C CA . THR A 1 100 ? -28.786 11.192 43.658 1.00 71.12 100 THR A CA 1
ATOM 810 C C . THR A 1 100 ? -30.190 10.965 44.216 1.00 71.12 100 THR A C 1
ATOM 812 O O . THR A 1 100 ? -30.359 10.337 45.257 1.00 71.12 100 THR A O 1
ATOM 815 N N . ARG A 1 101 ? -31.220 11.521 43.565 1.00 64.12 101 ARG A N 1
ATOM 816 C CA . ARG A 1 101 ? -32.608 11.158 43.878 1.00 64.12 101 ARG A CA 1
ATOM 817 C C . ARG A 1 101 ? -32.857 9.772 43.293 1.00 64.12 101 ARG A C 1
ATOM 819 O O . ARG A 1 101 ? -32.862 9.626 42.073 1.00 64.12 101 ARG A O 1
ATOM 826 N N . GLU A 1 102 ? -33.056 8.769 44.143 1.00 63.50 102 GLU A N 1
ATOM 827 C CA . GLU A 1 102 ? -33.643 7.503 43.706 1.00 63.50 102 GLU A CA 1
ATOM 828 C C . GLU A 1 102 ? -34.998 7.811 43.063 1.00 63.50 102 GLU A C 1
ATOM 830 O O . GLU A 1 102 ? -35.890 8.370 43.707 1.00 63.50 102 GLU A O 1
ATOM 835 N N . LYS A 1 103 ? -35.163 7.475 41.780 1.00 60.34 103 LYS A N 1
ATOM 836 C CA . LYS A 1 103 ? -36.492 7.422 41.172 1.00 60.34 103 LYS A CA 1
ATOM 837 C C . LYS A 1 103 ? -37.199 6.208 41.771 1.00 60.34 103 LYS A C 1
ATOM 839 O O . LYS A 1 103 ? -37.144 5.125 41.196 1.00 60.34 103 LYS A O 1
ATOM 844 N N . LYS A 1 104 ? -37.804 6.359 42.953 1.00 53.38 104 LYS A N 1
ATOM 845 C CA . LYS A 1 104 ? -38.721 5.340 43.470 1.00 53.38 104 LYS A CA 1
ATOM 846 C C . LYS A 1 104 ? -39.848 5.197 42.454 1.00 53.38 104 LYS A C 1
ATOM 848 O O . LYS A 1 104 ? -40.466 6.194 42.081 1.00 53.38 104 LYS A O 1
ATOM 853 N N . ALA A 1 105 ? -40.013 3.975 41.956 1.00 55.69 105 ALA A N 1
ATOM 854 C CA . ALA A 1 105 ? -41.043 3.612 41.002 1.00 55.69 105 ALA A CA 1
ATOM 855 C C . ALA A 1 105 ? -42.406 4.133 41.475 1.00 55.69 105 ALA A C 1
ATOM 857 O O . ALA A 1 105 ? -42.713 4.128 42.669 1.00 55.69 105 ALA A O 1
ATOM 858 N N . THR A 1 106 ? -43.162 4.637 40.508 1.00 58.62 106 THR A N 1
ATOM 859 C CA . THR A 1 106 ? -44.523 5.153 40.612 1.00 58.62 106 THR A CA 1
ATOM 860 C C . THR A 1 106 ? -45.373 4.266 41.517 1.00 58.62 106 THR A C 1
ATOM 862 O O . THR A 1 106 ? -45.470 3.060 41.306 1.00 58.62 106 THR A O 1
ATOM 865 N N . ARG A 1 107 ? -45.969 4.873 42.545 1.00 50.44 107 ARG A N 1
ATOM 866 C CA . ARG A 1 107 ? -46.940 4.225 43.425 1.00 50.44 107 ARG A CA 1
ATOM 867 C C . ARG A 1 107 ? -48.249 4.127 42.631 1.00 50.44 107 ARG A C 1
ATOM 869 O O . ARG A 1 107 ? -48.859 5.164 42.380 1.00 50.44 107 ARG A O 1
ATOM 876 N N . SER A 1 108 ? -48.568 2.928 42.140 1.00 47.06 108 SER A N 1
ATOM 877 C CA . SER A 1 108 ? -49.899 2.567 41.626 1.00 47.06 108 SER A CA 1
ATOM 878 C C . SER A 1 108 ? -50.974 2.735 42.692 1.00 47.06 108 SER A C 1
ATOM 880 O O . SER A 1 108 ? -50.627 2.602 43.892 1.00 47.06 108 SER A O 1
#

Sequence (108 aa):
SEGIYQELWGILTSYNIVRLEMAAMAKEHKVEPLRISFLNALYLIQDEFIWASGRSPGAVPNALKMLRENGKRLILPNKRKRKAYPRAVLKRPAKYPTRTREKKATRS

Organism: NCBI:txid1121869